Protein AF-A0A1Z4JCW3-F1 (afdb_monomer)

Mean predicted aligned error: 12.93 Å

Radius of gyration: 21.89 Å; Cα contacts (8 Å, |Δi|>4): 117; chains: 1; bounding box: 37×48×78 Å

Sequence (118 aa):
MSRLALPSPLAISTLTMFEEKYHGWLIEILTDAEGYIFNCWLPGCRLAVSDRQNYPTLFSARTAAKRRADRESVKWALQHCYQTYRQGNLNSEEFQTLEELINQTLLPNLEANLEQRV

Solvent-accessible surface area (backbone atoms only — not comparable to full-atom values): 7138 Å² total; per-residue (Å²): 140,82,83,80,79,76,81,76,80,77,78,76,79,75,69,54,74,47,78,47,80,53,99,74,28,40,36,38,37,40,52,50,100,79,28,17,36,40,41,32,29,42,78,95,50,98,52,75,48,64,65,102,56,73,21,86,36,70,67,56,27,52,53,50,44,49,54,50,50,52,53,52,49,51,52,48,52,52,51,50,49,52,56,55,39,78,75,53,88,68,56,76,65,62,48,50,54,50,50,49,51,48,47,65,72,71,47,72,66,65,63,65,60,57,68,76,73,113

Foldseek 3Di:
DDDDDDPDPDPPPPFDWDWDDDPQWIKIWTADPQAIWIWIHRPPDPDIDTDPDHDNYPVRRVVVSNVRVVLVVVLVVLVVVVVVVVVDDDDPVVVVVSVVVNCVSPPPPPVVVVVVVD

Secondary structure (DSSP, 8-state):
----PPPP--------EEEEEETTEEEEEEEETTEEEEEEE-TTS--EE--S--BSSHHHHHHHHHHHHHHHHHHHHHHHHHHHHHTS---HHHHHHHHHHHHHHH-TTSSTTTGGG-

Organism: NCBI:txid1973484

Nearest PDB structures (foldseek):
  7ne4-assembly1_A  TM=6.961E-01  e=1.659E+00  Serratia proteamaculans
  7yx7-assembly1_A  TM=7.306E-01  e=2.881E+00  Serratia proteamaculans
  7ywp-assembly1_A  TM=7.145E-01  e=3.256E+00  Serratia proteamaculans
  2it9-assembly1_A  TM=6.185E-01  e=1.876E+00  Prochlorococcus marinus str. NATL2A
  7ne5-assembly1_A  TM=6.997E-01  e=3.256E+00  Serratia proteamaculans

Structure (mmCIF, N/CA/C/O backbone):
data_AF-A0A1Z4JCW3-F1
#
_entry.id   AF-A0A1Z4JCW3-F1
#
loop_
_atom_site.group_PDB
_atom_site.id
_atom_site.type_symbol
_atom_site.label_atom_id
_atom_site.label_alt_id
_atom_site.label_comp_id
_atom_site.label_asym_id
_atom_site.label_entity_id
_atom_site.label_seq_id
_atom_site.pdbx_PDB_ins_code
_atom_site.Cartn_x
_atom_site.Cartn_y
_atom_site.Cartn_z
_atom_site.occupancy
_atom_site.B_iso_or_equiv
_atom_site.auth_seq_id
_atom_site.auth_comp_id
_atom_site.auth_asym_id
_atom_site.auth_atom_id
_atom_site.pdbx_PDB_model_num
ATOM 1 N N . MET A 1 1 ? 16.963 -24.833 -55.438 1.00 44.50 1 MET A N 1
ATOM 2 C CA . MET A 1 1 ? 17.669 -24.210 -54.298 1.00 44.50 1 MET A CA 1
ATOM 3 C C . MET A 1 1 ? 16.634 -23.517 -53.425 1.00 44.50 1 MET A C 1
ATOM 5 O O . MET A 1 1 ? 16.316 -22.362 -53.669 1.00 44.50 1 MET A O 1
ATOM 9 N N . SER A 1 2 ? 16.052 -24.240 -52.469 1.00 43.38 2 SER A N 1
ATOM 10 C CA . SER A 1 2 ? 14.983 -23.726 -51.605 1.00 43.38 2 SER A CA 1
ATOM 11 C C . SER A 1 2 ? 15.567 -23.444 -50.226 1.00 43.38 2 SER A C 1
ATOM 13 O O . SER A 1 2 ? 16.013 -24.365 -49.547 1.00 43.38 2 SER A O 1
ATOM 15 N N . ARG A 1 3 ? 15.628 -22.166 -49.838 1.00 44.81 3 ARG A N 1
ATOM 16 C CA . ARG A 1 3 ? 16.017 -21.759 -48.485 1.00 44.81 3 ARG A CA 1
ATOM 17 C C . ARG A 1 3 ? 14.821 -21.989 -47.565 1.00 44.81 3 ARG A C 1
ATOM 19 O O . ARG A 1 3 ? 13.813 -21.302 -47.689 1.00 44.81 3 ARG A O 1
ATOM 26 N N . LEU A 1 4 ? 14.936 -22.971 -46.675 1.00 49.84 4 LEU A N 1
ATOM 27 C CA . LEU A 1 4 ? 14.024 -23.144 -45.550 1.00 49.84 4 LEU A CA 1
ATOM 28 C C . LEU A 1 4 ? 14.200 -21.941 -44.618 1.00 49.84 4 LEU A C 1
ATOM 30 O O . LEU A 1 4 ? 15.282 -21.727 -44.071 1.00 49.84 4 LEU A O 1
ATOM 34 N N . ALA A 1 5 ? 13.152 -21.130 -44.496 1.00 51.12 5 ALA A N 1
ATOM 35 C CA . ALA A 1 5 ? 13.068 -20.097 -43.480 1.00 51.12 5 ALA A CA 1
ATOM 36 C C . ALA A 1 5 ? 12.995 -20.778 -42.107 1.00 51.12 5 ALA A C 1
ATOM 38 O O . ALA A 1 5 ? 12.091 -21.572 -41.846 1.00 51.12 5 ALA A O 1
ATOM 39 N N . LEU A 1 6 ? 13.973 -20.491 -41.250 1.00 54.88 6 LEU A N 1
ATOM 40 C CA . LEU A 1 6 ? 13.917 -20.843 -39.836 1.00 54.88 6 LEU A CA 1
ATOM 41 C C . LEU A 1 6 ? 12.784 -20.036 -39.183 1.00 54.88 6 LEU A C 1
ATOM 43 O O . LEU A 1 6 ? 12.730 -18.821 -39.392 1.00 54.88 6 LEU A O 1
ATOM 47 N N . PRO A 1 7 ? 11.892 -20.659 -38.395 1.00 50.97 7 PRO A N 1
ATOM 48 C CA . PRO A 1 7 ? 10.936 -19.908 -37.602 1.00 50.97 7 PRO A CA 1
ATOM 49 C C . PRO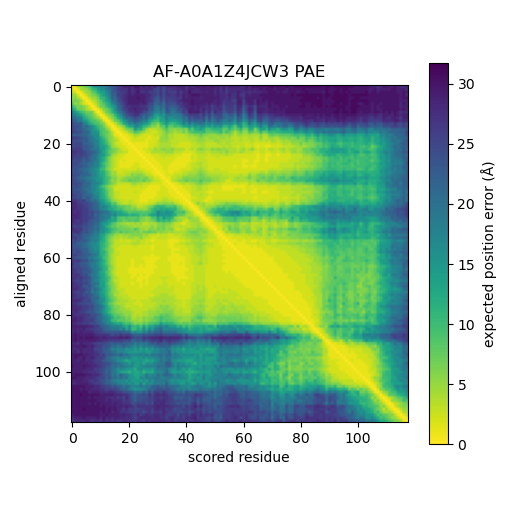 A 1 7 ? 11.700 -19.128 -36.528 1.00 50.97 7 PRO A C 1
ATOM 51 O O . PRO A 1 7 ? 12.466 -19.700 -35.751 1.00 50.97 7 PRO A O 1
ATOM 54 N N . SER A 1 8 ? 11.514 -17.808 -36.515 1.00 56.00 8 SER A N 1
ATOM 55 C CA . SER A 1 8 ? 11.992 -16.930 -35.450 1.0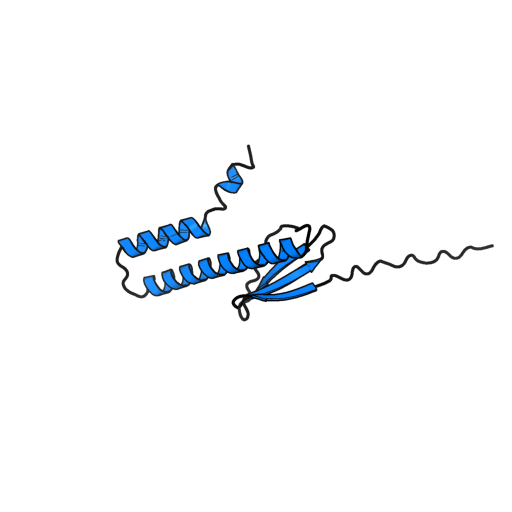0 56.00 8 SER A CA 1
ATOM 56 C C . SER A 1 8 ? 11.525 -17.468 -34.092 1.00 56.00 8 SER A C 1
ATOM 58 O O . SER A 1 8 ? 10.339 -17.784 -33.953 1.00 56.00 8 SER A O 1
ATOM 60 N N . PRO A 1 9 ? 12.407 -17.581 -33.084 1.00 49.81 9 PRO A N 1
ATOM 61 C CA . PRO A 1 9 ? 11.982 -17.970 -31.755 1.00 49.81 9 PRO A CA 1
ATOM 62 C C . PRO A 1 9 ? 11.110 -16.846 -31.201 1.00 49.81 9 PRO A C 1
ATOM 64 O O . PRO A 1 9 ? 11.574 -15.728 -30.980 1.00 49.81 9 PRO A O 1
ATOM 67 N N . LEU A 1 10 ? 9.826 -17.152 -31.024 1.00 46.03 10 LEU A N 1
ATOM 68 C CA . LEU A 1 10 ? 8.917 -16.390 -30.183 1.00 46.03 10 LEU A CA 1
ATOM 69 C C . LEU A 1 10 ? 9.637 -16.167 -28.852 1.00 46.03 10 LEU A C 1
ATOM 71 O O . LEU A 1 10 ? 9.913 -17.125 -28.129 1.00 46.03 10 LEU A O 1
ATOM 75 N N . ALA A 1 11 ? 9.997 -14.916 -28.572 1.00 49.28 11 ALA A N 1
ATOM 76 C CA . ALA A 1 11 ? 10.470 -14.512 -27.265 1.00 49.28 11 ALA A CA 1
ATOM 77 C C . ALA A 1 11 ? 9.341 -14.826 -26.284 1.00 49.28 11 ALA A C 1
ATOM 79 O O . ALA A 1 11 ? 8.333 -14.124 -26.219 1.00 49.28 11 ALA A O 1
ATOM 80 N N . ILE A 1 12 ? 9.477 -15.942 -25.575 1.00 50.06 12 ILE A N 1
ATOM 81 C CA . ILE A 1 12 ? 8.699 -16.204 -24.378 1.00 50.06 12 ILE A CA 1
ATOM 82 C C . ILE A 1 12 ? 9.136 -15.094 -23.425 1.00 50.06 12 ILE A C 1
ATOM 84 O O . ILE A 1 12 ? 10.211 -15.181 -22.837 1.00 50.06 12 ILE A O 1
ATOM 88 N N . SER A 1 13 ? 8.360 -14.010 -23.345 1.00 51.91 13 SER A N 1
ATOM 89 C CA . SER A 1 13 ? 8.503 -13.019 -22.282 1.00 51.91 13 SER A CA 1
ATOM 90 C C . SER A 1 13 ? 8.224 -13.741 -20.973 1.00 51.91 13 SER A C 1
ATOM 92 O O . SER A 1 13 ? 7.084 -13.845 -20.526 1.00 51.91 13 SER A O 1
ATOM 94 N N . THR A 1 14 ? 9.264 -14.321 -20.384 1.00 56.94 14 THR A N 1
ATOM 95 C CA . THR A 1 14 ? 9.242 -14.797 -19.010 1.00 56.94 14 THR A CA 1
ATOM 96 C C . THR A 1 14 ? 9.040 -13.578 -18.126 1.00 56.94 14 THR A C 1
ATOM 98 O O . THR A 1 14 ? 9.984 -12.837 -17.851 1.00 56.94 14 THR A O 1
ATOM 101 N N . LEU A 1 15 ? 7.789 -13.356 -17.719 1.00 64.00 15 LEU A N 1
ATOM 102 C CA . LEU A 1 15 ? 7.447 -12.426 -16.652 1.00 64.00 15 LEU A CA 1
ATOM 103 C C . LEU A 1 15 ? 8.246 -12.854 -15.421 1.00 64.00 15 LEU A C 1
ATOM 105 O O . LEU A 1 15 ? 8.039 -13.942 -14.881 1.00 64.00 15 LEU A O 1
ATOM 109 N N . THR A 1 16 ? 9.215 -12.036 -15.023 1.00 77.50 16 THR A N 1
ATOM 110 C CA . THR A 1 16 ? 9.999 -12.296 -13.819 1.00 77.50 16 THR A CA 1
ATOM 111 C C . THR A 1 16 ? 9.241 -11.695 -12.646 1.00 77.50 16 THR A C 1
ATOM 113 O O . THR A 1 16 ? 8.956 -10.495 -12.624 1.00 77.50 16 THR A O 1
ATOM 116 N N . MET A 1 17 ? 8.884 -12.547 -11.690 1.00 84.44 17 MET A N 1
ATOM 117 C CA . MET A 1 17 ? 8.124 -12.169 -10.506 1.00 84.44 17 MET A CA 1
ATOM 118 C C . MET A 1 17 ? 9.032 -12.188 -9.279 1.00 84.44 17 MET A C 1
ATOM 120 O O . MET A 1 17 ? 9.753 -13.158 -9.047 1.00 84.44 17 MET A O 1
ATOM 124 N N . PHE A 1 18 ? 8.983 -11.117 -8.491 1.00 90.12 18 PHE A N 1
ATOM 125 C CA . PHE A 1 18 ? 9.683 -11.006 -7.215 1.00 90.12 18 PHE A CA 1
ATOM 126 C C . PHE A 1 18 ? 8.672 -10.881 -6.084 1.00 90.12 18 PHE A C 1
ATOM 128 O O . PHE A 1 18 ? 7.819 -10.000 -6.126 1.00 90.12 18 PHE A O 1
ATOM 135 N N . GLU A 1 19 ? 8.812 -11.708 -5.053 1.00 91.94 19 GLU A N 1
ATOM 136 C CA . GLU A 1 19 ? 7.940 -11.682 -3.878 1.00 91.94 19 GLU A CA 1
ATOM 137 C C . GLU A 1 19 ? 8.719 -11.302 -2.613 1.00 91.94 19 GLU A C 1
ATOM 139 O O . GLU A 1 19 ? 9.847 -11.751 -2.398 1.00 91.94 19 GLU A O 1
ATOM 144 N N . GLU A 1 20 ? 8.118 -10.481 -1.752 1.00 92.75 20 GLU A N 1
ATOM 145 C CA . GLU A 1 20 ? 8.681 -10.083 -0.459 1.00 92.75 20 GLU A CA 1
ATOM 146 C C . GLU A 1 20 ? 7.570 -9.913 0.584 1.00 92.75 20 GLU A C 1
ATOM 148 O O . GLU A 1 20 ? 6.501 -9.386 0.291 1.00 92.75 20 GLU A O 1
ATOM 153 N N . LYS A 1 21 ? 7.825 -10.316 1.834 1.00 93.44 21 LYS A N 1
ATOM 154 C CA . LYS A 1 21 ? 6.930 -10.016 2.961 1.00 93.44 21 LYS A CA 1
ATOM 155 C C . LYS A 1 21 ? 7.350 -8.713 3.639 1.00 93.44 21 LYS A C 1
ATOM 157 O O . LYS A 1 21 ? 8.514 -8.562 4.000 1.00 93.44 21 LYS A O 1
ATOM 162 N N . TYR A 1 22 ? 6.405 -7.806 3.873 1.00 94.06 22 TYR A N 1
ATOM 163 C CA . TYR A 1 22 ? 6.659 -6.492 4.464 1.00 94.06 22 TYR A CA 1
ATOM 164 C C . TYR A 1 22 ? 5.531 -6.068 5.413 1.00 94.06 22 TYR A C 1
ATOM 166 O O . TYR A 1 22 ? 4.405 -5.879 4.976 1.00 94.06 22 TYR A O 1
ATOM 174 N N . HIS A 1 23 ? 5.815 -5.944 6.716 1.00 90.38 23 HIS A N 1
ATOM 175 C CA . HIS A 1 23 ? 4.840 -5.548 7.754 1.00 90.38 23 HIS A CA 1
ATOM 176 C C . HIS A 1 23 ? 3.480 -6.263 7.667 1.00 90.38 23 HIS A C 1
ATOM 178 O O . HIS A 1 23 ? 2.423 -5.662 7.821 1.00 90.38 23 HIS A O 1
ATOM 184 N N . GLY A 1 24 ? 3.509 -7.571 7.407 1.00 89.06 24 GLY A N 1
ATOM 185 C CA . GLY A 1 24 ? 2.300 -8.380 7.262 1.00 89.06 24 GLY A CA 1
ATOM 186 C C . GLY A 1 24 ? 1.703 -8.381 5.857 1.00 89.06 24 GLY A C 1
ATOM 187 O O . GLY A 1 24 ? 0.846 -9.210 5.606 1.00 89.06 24 GLY A O 1
ATOM 188 N N . TRP A 1 25 ? 2.183 -7.557 4.927 1.00 93.12 25 TRP A N 1
ATOM 189 C CA . TRP A 1 25 ? 1.820 -7.600 3.510 1.00 93.12 25 TRP A CA 1
ATOM 190 C C . TRP A 1 25 ? 2.706 -8.571 2.730 1.00 93.12 25 TRP A C 1
ATOM 192 O O . TRP A 1 25 ? 3.883 -8.745 3.046 1.00 93.12 25 TRP A O 1
ATOM 202 N N . LEU A 1 26 ? 2.151 -9.171 1.682 1.00 94.25 26 LEU A N 1
ATOM 203 C CA . LEU A 1 26 ? 2.888 -9.823 0.606 1.00 94.25 26 LEU A CA 1
ATOM 204 C C . LEU A 1 26 ? 2.978 -8.842 -0.564 1.00 94.25 26 LEU A C 1
ATOM 206 O O . LEU A 1 26 ? 1.959 -8.437 -1.113 1.00 94.25 26 LEU A O 1
ATOM 210 N N . ILE A 1 27 ? 4.189 -8.443 -0.923 1.00 94.38 27 ILE A N 1
ATOM 211 C CA . ILE A 1 27 ? 4.472 -7.575 -2.059 1.00 94.38 27 ILE A CA 1
ATOM 212 C C . ILE A 1 27 ? 4.950 -8.448 -3.212 1.00 94.38 27 ILE A C 1
ATOM 214 O O . ILE A 1 27 ? 5.959 -9.137 -3.087 1.00 94.38 27 ILE A O 1
ATOM 218 N N . GLU A 1 28 ? 4.254 -8.364 -4.334 1.00 94.25 28 GLU A N 1
ATOM 219 C CA . GLU A 1 28 ? 4.623 -8.963 -5.609 1.00 94.25 28 GLU A CA 1
ATOM 220 C C . GLU A 1 28 ? 5.043 -7.851 -6.564 1.00 94.25 28 GLU A C 1
ATOM 222 O O . GLU A 1 28 ? 4.325 -6.868 -6.730 1.00 94.25 28 GLU A O 1
ATOM 227 N N . ILE A 1 29 ? 6.196 -7.997 -7.206 1.00 94.00 29 ILE A N 1
ATOM 228 C CA . ILE A 1 29 ? 6.656 -7.098 -8.261 1.00 94.00 29 ILE A CA 1
ATOM 229 C C . ILE A 1 29 ? 6.762 -7.910 -9.542 1.00 94.00 29 ILE A C 1
ATOM 231 O O . ILE A 1 29 ? 7.462 -8.923 -9.588 1.00 94.00 29 ILE A O 1
ATOM 235 N N . LEU A 1 30 ? 6.073 -7.447 -10.577 1.00 92.75 30 LEU A N 1
ATOM 236 C CA . LEU A 1 30 ? 6.020 -8.075 -11.888 1.00 92.75 30 LEU A CA 1
ATOM 237 C C . LEU A 1 30 ? 6.795 -7.204 -12.873 1.00 92.75 30 LEU A C 1
ATOM 239 O O . LEU A 1 30 ? 6.717 -5.975 -12.826 1.00 92.75 30 LEU A O 1
ATOM 243 N N . THR A 1 31 ? 7.543 -7.843 -13.767 1.00 92.81 31 THR A N 1
ATOM 244 C CA . THR A 1 31 ? 8.097 -7.146 -14.933 1.00 92.81 31 THR A CA 1
ATOM 245 C C . THR A 1 31 ? 6.994 -6.937 -15.962 1.00 92.81 31 THR A C 1
ATOM 247 O O . THR A 1 31 ? 6.245 -7.866 -16.245 1.00 92.81 31 THR A O 1
ATOM 250 N N . ASP A 1 32 ? 6.926 -5.744 -16.536 1.00 88.38 32 ASP A N 1
ATOM 251 C CA . ASP A 1 32 ? 6.064 -5.400 -17.664 1.00 88.38 32 ASP A CA 1
ATOM 252 C C . ASP A 1 32 ? 6.921 -4.864 -18.824 1.00 88.38 32 ASP A C 1
ATOM 254 O O . ASP A 1 32 ? 8.093 -4.526 -18.639 1.00 88.38 32 ASP A O 1
ATOM 258 N N . ALA A 1 33 ? 6.358 -4.778 -20.031 1.00 87.12 33 ALA A N 1
ATOM 259 C CA . ALA A 1 33 ? 7.059 -4.286 -21.219 1.00 87.12 33 ALA A CA 1
ATOM 260 C C . ALA A 1 33 ? 7.633 -2.868 -21.031 1.00 87.12 33 ALA A C 1
ATOM 262 O O . ALA A 1 33 ? 8.653 -2.526 -21.626 1.00 87.12 33 ALA A O 1
ATOM 263 N N . GLU A 1 34 ? 6.994 -2.061 -20.184 1.00 88.69 34 GLU A N 1
ATOM 264 C CA . GLU A 1 34 ? 7.353 -0.666 -19.924 1.00 88.69 34 GLU A CA 1
ATOM 265 C C . GLU A 1 34 ? 8.105 -0.460 -18.595 1.00 88.69 34 GLU A C 1
ATOM 267 O O . GLU A 1 34 ? 8.461 0.669 -18.256 1.00 88.69 34 GLU A O 1
ATOM 272 N N . GLY A 1 35 ? 8.369 -1.528 -17.830 1.00 92.31 35 GLY A N 1
ATOM 273 C CA . GLY A 1 35 ? 9.080 -1.438 -16.555 1.00 92.31 35 GLY A CA 1
ATOM 274 C C . GLY A 1 35 ? 8.635 -2.480 -15.534 1.00 92.31 35 GLY A C 1
ATOM 275 O O . GLY A 1 35 ? 8.704 -3.682 -15.773 1.00 92.31 35 GLY A O 1
ATOM 276 N N . TYR A 1 36 ? 8.236 -2.013 -14.354 1.00 93.81 36 TYR A N 1
ATOM 277 C CA . TYR A 1 36 ? 7.840 -2.845 -13.224 1.00 93.81 36 TYR A CA 1
ATOM 278 C C . TYR A 1 36 ? 6.527 -2.340 -12.639 1.00 93.81 36 TYR A C 1
ATOM 280 O O . TYR A 1 36 ? 6.383 -1.146 -12.382 1.00 93.81 36 TYR A O 1
ATOM 288 N N . ILE A 1 37 ? 5.615 -3.259 -12.353 1.00 93.75 37 ILE A N 1
ATOM 289 C CA . ILE A 1 37 ? 4.387 -3.003 -11.595 1.00 93.75 37 ILE A CA 1
ATOM 290 C C . ILE A 1 37 ? 4.439 -3.778 -10.287 1.00 93.75 37 ILE A C 1
ATOM 292 O O . ILE A 1 37 ? 5.192 -4.746 -10.165 1.00 93.75 37 ILE A O 1
ATOM 296 N N . PHE A 1 38 ? 3.637 -3.382 -9.304 1.00 94.06 38 PHE A N 1
ATOM 297 C CA . PHE A 1 38 ? 3.540 -4.122 -8.052 1.00 94.06 38 PHE A CA 1
ATOM 298 C C . PHE A 1 38 ? 2.092 -4.395 -7.658 1.00 94.06 38 PHE A C 1
ATOM 300 O O . PHE A 1 38 ? 1.192 -3.623 -7.976 1.00 94.06 38 PHE A O 1
ATOM 307 N N . ASN A 1 39 ? 1.898 -5.461 -6.890 1.00 93.25 39 ASN A N 1
ATOM 308 C CA . ASN A 1 39 ? 0.690 -5.729 -6.128 1.00 93.25 39 ASN A CA 1
ATOM 309 C C . ASN A 1 39 ? 1.084 -5.951 -4.666 1.00 93.25 39 ASN A C 1
ATOM 311 O O . ASN A 1 39 ? 2.029 -6.679 -4.377 1.00 93.25 39 ASN A O 1
ATOM 315 N N . CYS A 1 40 ? 0.362 -5.342 -3.733 1.00 93.12 40 CYS A N 1
ATOM 316 C CA . CYS A 1 40 ? 0.476 -5.636 -2.310 1.00 93.12 40 CYS A CA 1
ATOM 317 C C . CYS A 1 40 ? -0.793 -6.350 -1.851 1.00 93.12 40 CYS A C 1
ATOM 319 O O . CYS A 1 40 ? -1.907 -5.884 -2.086 1.00 93.12 40 CYS A O 1
ATOM 321 N N . TRP A 1 41 ? -0.621 -7.454 -1.146 1.00 91.94 41 TRP A N 1
ATOM 322 C CA . TRP A 1 41 ? -1.691 -8.305 -0.655 1.00 91.94 41 TRP A CA 1
ATOM 323 C C . TRP A 1 41 ? -1.633 -8.361 0.860 1.00 91.94 41 TRP A C 1
ATOM 325 O O . TRP A 1 41 ? -0.557 -8.567 1.422 1.00 91.94 41 TRP A O 1
ATOM 335 N N . LEU A 1 42 ? -2.776 -8.238 1.534 1.00 87.62 42 LEU A N 1
ATOM 336 C CA . LEU A 1 42 ? -2.840 -8.652 2.931 1.00 87.62 42 LEU A CA 1
ATOM 337 C C . LEU A 1 42 ? -3.197 -10.149 2.988 1.00 87.62 42 LEU A C 1
ATOM 339 O O . LEU A 1 42 ? -4.267 -10.530 2.508 1.00 87.62 42 LEU A O 1
ATOM 343 N N . PRO A 1 43 ? -2.355 -11.009 3.587 1.00 76.69 43 PRO A N 1
ATOM 344 C CA . PRO A 1 43 ? -2.633 -12.428 3.754 1.00 76.69 43 PRO A CA 1
ATOM 345 C C . PRO A 1 43 ? -3.990 -12.660 4.423 1.00 76.69 43 PRO A C 1
ATOM 347 O O . PRO A 1 43 ? -4.293 -12.087 5.466 1.00 76.69 43 PRO A O 1
ATOM 350 N N . GLY A 1 44 ? -4.816 -13.511 3.814 1.00 75.69 44 GLY A N 1
ATOM 351 C CA . GLY A 1 44 ? -6.159 -13.830 4.311 1.00 75.69 44 GLY A CA 1
ATOM 352 C C . GLY A 1 44 ? -7.256 -12.856 3.869 1.00 75.69 44 GLY A C 1
ATOM 353 O O . GLY A 1 44 ? -8.431 -13.216 3.913 1.00 75.69 44 GLY A O 1
ATOM 354 N N . CYS A 1 45 ? -6.906 -11.677 3.351 1.00 67.81 45 CYS A N 1
ATOM 355 C CA . CYS A 1 45 ? -7.852 -10.782 2.696 1.00 67.81 45 CYS A CA 1
ATOM 356 C C . CYS A 1 45 ? -7.716 -10.910 1.175 1.00 67.81 45 CYS A C 1
ATOM 358 O O . CYS A 1 45 ? -6.620 -10.890 0.627 1.00 67.81 45 CYS A O 1
ATOM 360 N N . ARG A 1 46 ? -8.839 -10.966 0.449 1.00 68.31 46 ARG A N 1
ATOM 361 C CA . ARG A 1 46 ? -8.846 -10.890 -1.029 1.00 68.31 46 ARG A CA 1
ATOM 362 C C . ARG A 1 46 ? -8.599 -9.462 -1.548 1.00 68.31 46 ARG A C 1
ATOM 364 O O . ARG A 1 46 ? -9.079 -9.113 -2.622 1.00 68.31 46 ARG A O 1
ATOM 371 N N . LEU A 1 47 ? -7.925 -8.616 -0.767 1.00 71.62 47 LEU A N 1
ATOM 372 C CA . LEU A 1 47 ? -7.637 -7.238 -1.143 1.00 71.62 47 LEU A CA 1
ATOM 373 C C . LEU A 1 47 ? -6.225 -7.167 -1.730 1.00 71.62 47 LEU A C 1
ATOM 375 O O . LEU A 1 47 ? -5.245 -7.314 -1.001 1.00 71.62 47 LEU A O 1
ATOM 379 N N . ALA A 1 48 ? -6.151 -6.925 -3.036 1.00 81.44 48 ALA A N 1
ATOM 380 C CA . ALA A 1 48 ? -4.937 -6.475 -3.704 1.00 81.44 48 ALA A CA 1
ATOM 381 C C . ALA A 1 48 ? -4.953 -4.949 -3.755 1.00 81.44 48 ALA A C 1
ATOM 383 O O . ALA A 1 48 ? -5.956 -4.356 -4.164 1.00 81.44 48 ALA A O 1
ATOM 384 N N . VAL A 1 49 ? -3.847 -4.312 -3.386 1.00 86.31 49 VAL A N 1
ATOM 385 C CA . VAL A 1 49 ? -3.623 -2.889 -3.640 1.00 86.31 49 VAL A CA 1
ATOM 386 C C . VAL A 1 49 ? -2.416 -2.728 -4.551 1.00 86.31 49 VAL A C 1
ATOM 388 O O . VAL A 1 49 ? -1.330 -3.217 -4.273 1.00 86.31 49 VAL A O 1
ATOM 391 N N . SER A 1 50 ? -2.609 -2.008 -5.641 1.00 88.75 50 SER A N 1
ATOM 392 C CA . SER A 1 50 ? -1.557 -1.577 -6.554 1.00 88.75 50 SER A CA 1
ATOM 393 C C . SER A 1 50 ? -1.758 -0.100 -6.862 1.00 88.75 50 SER A C 1
ATOM 395 O O . SER A 1 50 ? -2.767 0.503 -6.467 1.00 88.75 50 SER A O 1
ATOM 397 N N . ASP A 1 51 ? -0.798 0.503 -7.542 1.00 83.12 51 ASP A N 1
ATOM 398 C CA . ASP A 1 51 ? -1.059 1.695 -8.331 1.00 83.12 51 ASP A CA 1
ATOM 399 C C . ASP A 1 51 ? -0.931 1.340 -9.817 1.00 83.12 51 ASP A C 1
ATOM 401 O O . ASP A 1 51 ? -0.325 0.344 -10.200 1.00 83.12 51 ASP A O 1
ATOM 405 N N . ARG A 1 52 ? -1.609 2.097 -10.680 1.00 85.44 52 ARG A N 1
ATOM 406 C CA . ARG A 1 52 ? -1.633 1.834 -12.130 1.00 85.44 52 ARG A CA 1
ATOM 407 C C . ARG A 1 52 ? -0.384 2.392 -12.822 1.00 85.44 52 ARG A C 1
ATOM 409 O O . ARG A 1 52 ? -0.474 2.833 -13.964 1.00 85.44 52 ARG A O 1
ATOM 416 N N . GLN A 1 53 ? 0.731 2.478 -12.100 1.00 89.81 53 GLN A N 1
ATOM 417 C CA . GLN A 1 53 ? 1.937 3.150 -12.550 1.00 89.81 53 GLN A CA 1
ATOM 418 C C . GLN A 1 53 ? 3.025 2.134 -12.894 1.00 89.81 53 GLN A C 1
ATOM 420 O O . GLN A 1 53 ? 3.304 1.209 -12.135 1.00 89.81 53 GLN A O 1
ATOM 425 N N . ASN A 1 54 ? 3.676 2.365 -14.033 1.00 92.25 54 ASN A N 1
ATOM 426 C CA . ASN A 1 54 ? 4.871 1.639 -14.435 1.00 92.25 54 ASN A CA 1
ATOM 427 C C . ASN A 1 54 ? 6.107 2.319 -13.840 1.00 92.25 54 ASN A C 1
ATOM 429 O O . ASN A 1 54 ? 6.335 3.520 -14.014 1.00 92.25 54 ASN A O 1
ATOM 433 N N . TYR A 1 55 ? 6.909 1.543 -13.119 1.00 94.06 55 TYR A N 1
ATOM 434 C CA . TYR A 1 55 ? 8.143 2.000 -12.496 1.00 94.06 55 TYR A CA 1
ATOM 435 C C . TYR A 1 55 ? 9.350 1.603 -13.346 1.00 94.06 55 TYR A C 1
ATOM 437 O O . TYR A 1 55 ? 9.458 0.444 -13.737 1.00 94.06 55 TYR A O 1
ATOM 445 N N . PRO A 1 56 ? 10.317 2.505 -13.584 1.00 93.25 56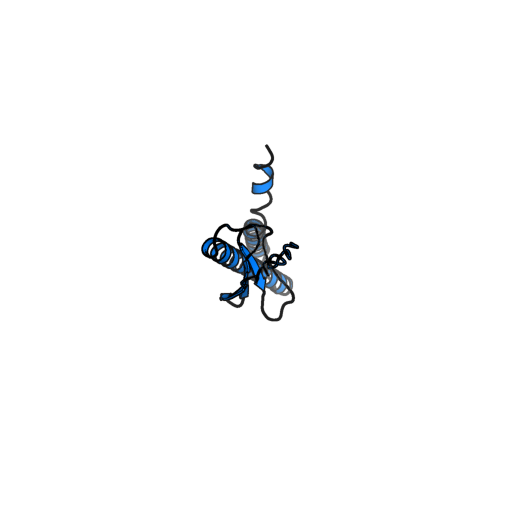 PRO A N 1
ATOM 446 C CA . PRO A 1 56 ? 11.451 2.216 -14.463 1.00 93.25 56 PRO A CA 1
ATOM 447 C C . PRO A 1 56 ? 12.443 1.210 -13.863 1.00 93.25 56 PRO A C 1
ATOM 449 O O . PRO A 1 56 ? 13.217 0.590 -14.586 1.00 93.25 56 PRO A O 1
ATOM 452 N N . THR A 1 57 ? 12.453 1.045 -12.535 1.00 94.31 57 THR A N 1
ATOM 453 C CA . THR A 1 57 ? 13.370 0.129 -11.844 1.00 94.31 57 THR A CA 1
ATOM 454 C C . THR A 1 57 ? 12.656 -0.716 -10.792 1.00 94.31 57 THR A C 1
ATOM 456 O O . THR A 1 57 ? 11.712 -0.254 -10.138 1.00 94.31 57 THR A O 1
ATOM 459 N N . LEU A 1 58 ? 13.184 -1.919 -10.545 1.00 94.00 58 LEU A N 1
ATOM 460 C CA . LEU A 1 58 ? 12.751 -2.796 -9.453 1.00 94.00 58 LEU A CA 1
ATOM 461 C C . LEU A 1 58 ? 12.795 -2.077 -8.093 1.00 94.00 58 LEU A C 1
ATOM 463 O O . LEU A 1 58 ? 11.893 -2.224 -7.273 1.00 94.00 58 LEU A O 1
ATOM 467 N N . PHE A 1 59 ? 13.828 -1.262 -7.860 1.00 94.94 59 PHE A N 1
ATOM 468 C CA . PHE A 1 59 ? 13.983 -0.501 -6.620 1.00 94.94 59 PHE A CA 1
ATOM 469 C C . PHE A 1 59 ? 12.873 0.544 -6.431 1.00 94.94 59 PHE A C 1
ATOM 471 O O . PHE A 1 59 ? 12.306 0.650 -5.339 1.00 94.94 59 PHE A O 1
ATOM 478 N N . SER A 1 60 ? 12.524 1.285 -7.490 1.00 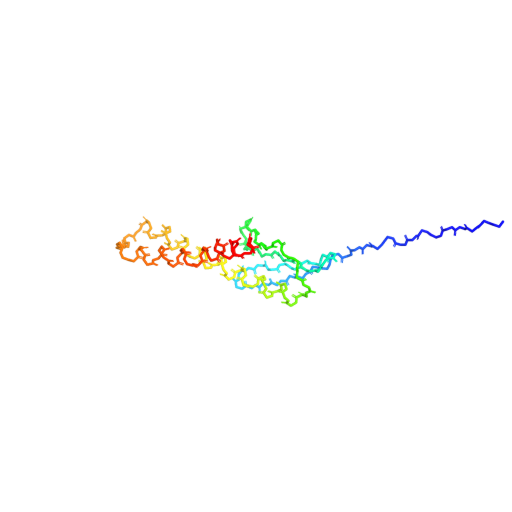95.25 60 SER A N 1
ATOM 479 C CA . SER A 1 60 ? 11.414 2.245 -7.446 1.00 95.25 60 SER A CA 1
ATOM 480 C C . SER A 1 60 ? 10.067 1.554 -7.221 1.00 95.25 60 SER A C 1
ATOM 482 O O . SER A 1 60 ? 9.323 1.996 -6.349 1.00 95.25 60 SER A O 1
ATOM 484 N N . ALA A 1 61 ? 9.803 0.432 -7.906 1.00 94.81 61 ALA A N 1
ATOM 485 C CA . ALA A 1 61 ? 8.578 -0.349 -7.715 1.00 94.81 61 ALA A CA 1
ATOM 486 C C . ALA A 1 61 ? 8.459 -0.864 -6.277 1.00 94.81 61 ALA A C 1
ATOM 488 O O . ALA A 1 61 ? 7.432 -0.689 -5.631 1.00 94.81 61 ALA A O 1
ATOM 489 N N . ARG A 1 62 ? 9.546 -1.424 -5.729 1.00 94.69 62 ARG A N 1
ATOM 490 C CA . ARG A 1 62 ? 9.592 -1.907 -4.342 1.00 94.69 62 ARG A CA 1
ATOM 491 C C . ARG A 1 62 ? 9.342 -0.786 -3.337 1.00 94.69 62 ARG A C 1
ATOM 493 O O . ARG A 1 62 ? 8.611 -0.976 -2.370 1.00 94.69 62 ARG A O 1
ATOM 500 N N . THR A 1 63 ? 9.952 0.378 -3.547 1.00 95.19 63 THR A N 1
ATOM 501 C CA . THR A 1 63 ? 9.776 1.532 -2.655 1.00 95.19 63 THR A CA 1
ATOM 502 C C . THR A 1 63 ? 8.331 2.025 -2.676 1.00 95.19 63 THR A C 1
ATOM 504 O O . THR A 1 63 ? 7.759 2.294 -1.619 1.00 95.19 63 THR A O 1
ATOM 507 N N . ALA A 1 64 ? 7.723 2.106 -3.860 1.00 94.19 64 ALA A N 1
ATOM 508 C CA . ALA A 1 64 ? 6.324 2.481 -4.005 1.00 94.19 64 ALA A CA 1
ATOM 509 C C . ALA A 1 64 ? 5.380 1.454 -3.367 1.00 94.19 64 ALA A C 1
ATOM 511 O O . ALA A 1 64 ? 4.501 1.839 -2.597 1.00 94.19 64 ALA A O 1
ATOM 512 N N . ALA A 1 65 ? 5.630 0.162 -3.584 1.00 94.06 65 ALA A N 1
ATOM 513 C CA . ALA A 1 65 ? 4.866 -0.925 -2.984 1.00 94.06 65 ALA A CA 1
ATOM 514 C C . ALA A 1 65 ? 4.853 -0.852 -1.452 1.00 94.06 65 ALA A C 1
ATOM 516 O O . ALA A 1 65 ? 3.791 -0.941 -0.833 1.00 94.06 65 ALA A O 1
ATOM 517 N N . LYS A 1 66 ? 6.018 -0.613 -0.834 1.00 94.31 66 LYS A N 1
ATOM 518 C CA . LYS A 1 66 ? 6.144 -0.450 0.624 1.00 94.31 66 LYS A CA 1
ATOM 519 C C . LYS A 1 66 ? 5.359 0.758 1.128 1.00 94.31 66 LYS A C 1
ATOM 521 O O . LYS A 1 66 ? 4.516 0.607 2.004 1.00 94.31 66 LYS A O 1
ATOM 526 N N . ARG A 1 67 ? 5.522 1.923 0.490 1.00 93.19 67 ARG A N 1
ATOM 527 C CA . ARG A 1 67 ? 4.741 3.130 0.826 1.00 93.19 67 ARG A CA 1
ATOM 528 C C . ARG A 1 67 ? 3.235 2.904 0.685 1.00 93.19 67 ARG A C 1
ATOM 530 O O . ARG A 1 67 ? 2.453 3.410 1.488 1.00 93.19 67 ARG A O 1
ATOM 537 N N . ARG A 1 68 ? 2.812 2.160 -0.342 1.00 92.06 68 ARG A N 1
ATOM 538 C CA . ARG A 1 68 ? 1.404 1.824 -0.565 1.00 92.06 68 ARG A CA 1
ATOM 539 C C . ARG A 1 68 ? 0.874 0.910 0.538 1.00 92.06 68 ARG A C 1
ATOM 541 O O . ARG A 1 68 ? -0.205 1.185 1.058 1.00 92.06 68 ARG A O 1
ATOM 548 N N . ALA A 1 69 ? 1.637 -0.117 0.908 1.00 91.56 69 ALA A N 1
ATOM 549 C CA . ALA A 1 69 ? 1.315 -1.017 2.011 1.00 91.56 69 ALA A CA 1
ATOM 550 C C . ALA A 1 69 ? 1.202 -0.262 3.348 1.00 91.56 69 ALA A C 1
ATOM 552 O O . ALA A 1 69 ? 0.223 -0.449 4.070 1.00 91.56 69 ALA A O 1
ATOM 553 N N . ASP A 1 70 ? 2.127 0.655 3.644 1.00 90.00 70 ASP A N 1
ATOM 554 C CA . ASP A 1 70 ? 2.066 1.496 4.847 1.00 90.00 70 ASP A CA 1
ATOM 555 C C . ASP A 1 70 ? 0.795 2.354 4.862 1.00 90.00 70 ASP A C 1
ATOM 557 O O . ASP A 1 70 ? 0.046 2.355 5.839 1.00 90.00 70 ASP A O 1
ATOM 561 N N . ARG A 1 71 ? 0.490 3.034 3.748 1.00 87.19 71 ARG A N 1
ATOM 562 C CA . ARG A 1 71 ? -0.702 3.889 3.641 1.00 87.19 71 ARG A CA 1
ATOM 563 C C . ARG A 1 71 ? -1.998 3.104 3.837 1.00 87.19 71 ARG A C 1
ATOM 565 O O . ARG A 1 71 ? -2.888 3.568 4.547 1.00 87.19 71 ARG A O 1
ATOM 572 N N . GLU A 1 72 ? -2.125 1.935 3.214 1.00 88.06 72 GLU A N 1
ATOM 573 C CA . GLU A 1 72 ? -3.321 1.100 3.376 1.00 88.06 72 GLU A CA 1
ATOM 574 C C . GLU A 1 72 ? -3.402 0.487 4.783 1.00 88.06 72 GLU A C 1
ATOM 576 O O . GLU A 1 72 ? -4.497 0.391 5.333 1.00 88.06 72 GLU A O 1
ATOM 581 N N . SER A 1 73 ? -2.266 0.186 5.421 1.00 87.50 73 SER A N 1
ATOM 582 C CA . SER A 1 73 ? -2.230 -0.234 6.831 1.00 87.50 73 SER A CA 1
ATOM 583 C C . SER A 1 73 ? -2.766 0.850 7.756 1.00 87.50 73 SER A C 1
ATOM 585 O O . SER A 1 73 ? -3.619 0.573 8.596 1.00 87.50 73 SER A O 1
ATOM 587 N N . VAL A 1 74 ? -2.310 2.095 7.583 1.00 85.88 74 VAL A N 1
ATOM 588 C CA . VAL A 1 74 ? -2.794 3.233 8.375 1.00 85.88 74 VAL A CA 1
ATOM 589 C C . VAL A 1 74 ? -4.283 3.457 8.124 1.00 85.88 74 VAL A C 1
ATOM 591 O O . VAL A 1 74 ? -5.049 3.600 9.073 1.00 85.88 74 VAL A O 1
ATOM 594 N N . LYS A 1 75 ?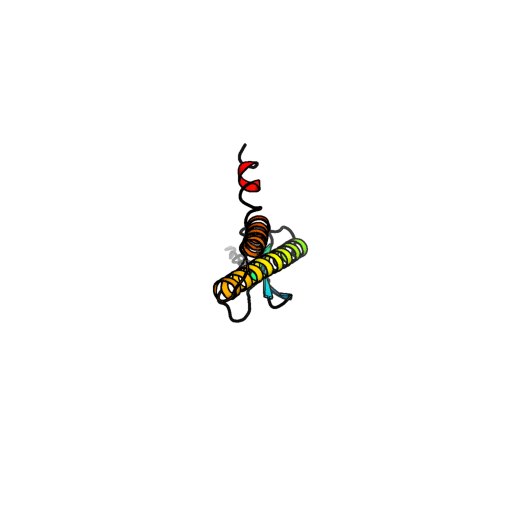 -4.724 3.416 6.862 1.00 84.31 75 LYS A N 1
ATOM 595 C CA . LYS A 1 75 ? -6.144 3.534 6.508 1.00 84.31 75 LYS A CA 1
ATOM 596 C C . LYS A 1 75 ? -6.998 2.490 7.220 1.00 84.31 75 LYS A C 1
ATOM 598 O O . LYS A 1 75 ? -8.029 2.836 7.791 1.00 84.31 75 LYS A O 1
ATOM 603 N N . TRP A 1 76 ? -6.581 1.230 7.194 1.00 83.25 76 TRP A N 1
ATOM 604 C CA . TRP A 1 76 ? -7.292 0.154 7.872 1.00 83.25 76 TRP A CA 1
ATOM 605 C C . TRP A 1 76 ? -7.272 0.290 9.387 1.00 83.25 76 TRP A C 1
ATOM 607 O O . TRP A 1 76 ? -8.319 0.124 10.007 1.00 83.25 76 TRP A O 1
ATOM 617 N N . ALA A 1 77 ? -6.129 0.638 9.979 1.00 83.31 77 ALA A N 1
ATOM 618 C CA . ALA A 1 77 ? -6.030 0.882 11.412 1.00 83.31 77 ALA A CA 1
ATOM 619 C C . ALA A 1 77 ? -6.997 1.992 11.844 1.00 83.31 77 ALA A C 1
ATOM 621 O O . ALA A 1 77 ? -7.776 1.795 12.770 1.00 83.31 77 ALA A O 1
ATOM 622 N N . LEU A 1 78 ? -7.032 3.108 11.112 1.00 80.25 78 LEU A N 1
ATOM 623 C CA . LEU A 1 78 ? -7.942 4.219 11.387 1.00 80.25 78 LEU A CA 1
ATOM 624 C C . LEU A 1 78 ? -9.417 3.835 11.203 1.00 80.25 78 LEU A C 1
ATOM 626 O O . LEU A 1 78 ? -10.247 4.184 12.039 1.00 80.25 78 LEU A O 1
ATOM 630 N N . GLN A 1 79 ? -9.756 3.088 10.148 1.00 79.38 79 GLN A N 1
ATOM 631 C CA . GLN A 1 79 ? -11.117 2.577 9.944 1.00 79.38 79 GLN A CA 1
ATOM 632 C C . GLN A 1 79 ? -11.545 1.635 11.073 1.00 79.38 79 GLN A C 1
ATOM 634 O O . GLN A 1 79 ? -12.675 1.721 11.550 1.00 79.38 79 GLN A O 1
ATOM 639 N N . HIS A 1 80 ? -10.652 0.747 11.507 1.00 79.88 80 HIS A N 1
ATOM 640 C CA . HIS A 1 80 ? -10.925 -0.195 12.583 1.00 79.88 80 HIS A CA 1
ATOM 641 C C . HIS A 1 80 ? -11.075 0.509 13.933 1.00 79.88 80 HIS A C 1
ATOM 643 O O . HIS A 1 80 ? -12.009 0.216 14.680 1.00 79.88 80 HIS A O 1
ATOM 649 N N . CYS A 1 81 ? -10.209 1.487 14.199 1.00 76.38 81 CYS A N 1
ATOM 650 C CA . CYS A 1 81 ? -10.339 2.439 15.290 1.00 76.38 81 CYS A CA 1
ATOM 651 C C . CYS A 1 81 ? -11.732 3.074 15.261 1.00 76.38 81 CYS A C 1
ATOM 653 O O . CYS A 1 81 ? -12.522 2.838 16.168 1.00 76.38 81 CYS A O 1
ATOM 655 N N . TYR A 1 82 ? -12.092 3.770 14.180 1.00 73.50 82 TYR A N 1
ATOM 656 C CA . TYR A 1 82 ? -13.398 4.416 14.022 1.00 73.50 82 TYR A CA 1
ATOM 657 C C . TYR A 1 82 ? -14.582 3.463 14.266 1.00 73.50 82 TYR A C 1
ATOM 659 O O . TYR A 1 82 ? -15.534 3.810 14.962 1.00 73.50 82 TYR A O 1
ATOM 667 N N . GLN A 1 83 ? -14.529 2.242 13.725 1.00 75.38 83 GLN A N 1
ATOM 668 C CA . GLN A 1 83 ? -15.580 1.236 13.911 1.00 75.38 83 GLN A CA 1
ATOM 669 C C . GLN A 1 83 ? -15.700 0.775 15.366 1.00 75.38 83 GLN A C 1
ATOM 671 O O . GLN A 1 83 ? -16.812 0.701 15.887 1.00 75.38 83 GLN A O 1
ATOM 676 N N . THR A 1 84 ? -14.570 0.499 16.017 1.00 71.81 84 THR A N 1
ATOM 677 C CA . THR A 1 84 ? -14.513 0.131 17.438 1.00 71.81 84 THR A CA 1
ATOM 678 C C . THR A 1 84 ? -15.014 1.282 18.313 1.00 71.81 84 THR A C 1
ATOM 680 O O . THR A 1 84 ? -15.765 1.065 19.259 1.00 71.81 84 THR A O 1
ATOM 683 N N . TYR A 1 85 ? -14.693 2.525 17.953 1.00 70.44 85 TYR A N 1
ATOM 684 C CA . TYR A 1 85 ? -15.131 3.716 18.680 1.00 70.44 85 TYR A CA 1
ATOM 685 C C . TYR A 1 85 ? -16.618 4.021 18.513 1.00 70.44 85 TYR A C 1
ATOM 687 O O . TYR A 1 85 ? -17.274 4.382 19.487 1.00 70.44 85 TYR A O 1
ATOM 695 N N . ARG A 1 86 ? -17.199 3.800 17.325 1.00 62.44 86 ARG A N 1
ATOM 696 C CA . ARG A 1 86 ? -18.660 3.869 17.131 1.00 62.44 86 ARG A CA 1
ATOM 697 C C . ARG A 1 86 ? -19.402 2.904 18.067 1.00 62.44 86 ARG A C 1
ATOM 699 O O . ARG A 1 86 ? -20.572 3.124 18.368 1.00 62.44 86 ARG A O 1
ATOM 706 N N . GLN A 1 87 ? -18.730 1.846 18.516 1.00 71.88 87 GLN A N 1
ATOM 707 C CA . GLN A 1 87 ? -19.260 0.862 19.455 1.00 71.88 87 GLN A CA 1
ATOM 708 C C . GLN A 1 87 ? -18.975 1.210 20.934 1.00 71.88 87 GLN A C 1
ATOM 710 O O . GLN A 1 87 ? -19.560 0.568 21.803 1.00 71.88 87 GLN A O 1
ATOM 715 N N . GLY A 1 88 ? -18.154 2.226 21.249 1.00 63.97 88 GLY A N 1
ATOM 716 C CA . GLY A 1 88 ? -17.795 2.574 22.630 1.00 63.97 88 GLY A CA 1
ATOM 717 C C . GLY A 1 88 ? -17.187 3.973 22.836 1.00 63.97 88 GLY A C 1
ATOM 718 O O . GLY A 1 88 ? -15.977 4.141 22.745 1.00 63.97 88 GLY A O 1
ATOM 719 N N . ASN A 1 89 ? -18.038 4.935 23.217 1.00 65.38 89 ASN A N 1
ATOM 720 C CA . ASN A 1 89 ? -17.773 6.089 24.102 1.00 65.38 89 ASN A CA 1
ATOM 721 C C . ASN A 1 89 ? -16.530 6.989 23.870 1.00 65.38 89 ASN A C 1
ATOM 723 O O . ASN A 1 89 ? -15.863 7.331 24.845 1.00 65.38 89 ASN A O 1
ATOM 727 N N . LEU A 1 90 ? -16.247 7.461 22.650 1.00 62.00 90 LEU A N 1
ATOM 728 C CA . LEU A 1 90 ? -15.430 8.683 22.495 1.00 62.00 90 LEU A CA 1
ATOM 729 C C . LEU A 1 90 ? -16.289 9.936 22.682 1.00 62.00 90 LEU A C 1
ATOM 731 O O . LEU A 1 90 ? -17.466 9.955 22.307 1.00 62.00 90 LEU A O 1
ATOM 735 N N . ASN A 1 91 ? -15.696 10.994 23.235 1.00 71.06 91 ASN A N 1
ATOM 736 C CA . ASN A 1 91 ? -16.344 12.301 23.246 1.00 71.06 91 ASN A CA 1
ATOM 737 C C . ASN A 1 91 ? -16.209 12.984 21.862 1.00 71.06 91 ASN A C 1
ATOM 739 O O . ASN A 1 91 ? -15.445 12.548 20.999 1.00 71.06 91 ASN A O 1
ATOM 743 N N . SER A 1 92 ? -16.978 14.050 21.628 1.00 73.75 92 SER A N 1
ATOM 744 C CA . SER A 1 92 ? -17.058 14.702 20.310 1.00 73.75 92 SER A CA 1
ATOM 745 C C . SER A 1 92 ? -15.724 15.270 19.795 1.00 73.75 92 SER A C 1
ATOM 747 O O . SER A 1 92 ? -15.557 15.384 18.584 1.00 73.75 92 SER A O 1
ATOM 749 N N . GLU A 1 93 ? -14.794 15.638 20.677 1.00 80.31 93 GLU A N 1
ATOM 750 C CA . GLU A 1 93 ? -13.507 16.259 20.325 1.00 80.31 93 GLU A CA 1
ATOM 751 C C . GLU A 1 93 ? -12.498 15.217 19.823 1.00 80.31 93 GLU A C 1
ATOM 753 O O . GLU A 1 93 ? -11.834 15.401 18.800 1.00 80.31 93 GLU A O 1
ATOM 758 N N . GLU A 1 94 ? -12.447 14.063 20.487 1.00 72.69 94 GLU A N 1
ATOM 759 C CA . GLU A 1 94 ? -11.632 12.922 20.058 1.00 72.69 94 GLU A CA 1
ATOM 760 C C . GLU A 1 94 ? -12.128 12.371 18.715 1.00 72.69 94 GLU A C 1
ATOM 762 O O . GLU A 1 94 ? -11.330 11.986 17.857 1.00 72.69 94 GLU A O 1
ATOM 767 N N . PHE A 1 95 ? -13.449 12.389 18.505 1.00 71.94 95 PHE A N 1
ATOM 768 C CA . PHE A 1 95 ? -14.060 12.018 17.232 1.00 71.94 95 PHE A CA 1
ATOM 769 C C . PHE A 1 95 ? -13.634 12.955 16.095 1.00 71.94 95 PHE A C 1
ATOM 771 O O . PHE A 1 95 ? -13.204 12.471 15.051 1.00 71.94 95 PHE A O 1
ATOM 778 N N . GLN A 1 96 ? -13.709 14.274 16.300 1.00 76.69 96 GLN A N 1
ATOM 779 C CA . GLN A 1 96 ? -13.294 15.260 15.295 1.00 76.69 96 GLN A CA 1
ATOM 780 C C . GLN A 1 96 ? -11.804 15.146 14.972 1.00 76.69 96 GLN A C 1
ATOM 782 O O . GLN A 1 96 ? -11.431 15.122 13.803 1.00 76.69 96 GLN A O 1
ATOM 787 N N . THR A 1 97 ? -10.960 14.973 15.990 1.00 80.69 97 THR A N 1
ATOM 788 C CA . THR A 1 97 ? -9.512 14.793 15.802 1.00 80.69 97 THR A CA 1
ATOM 789 C C . THR A 1 97 ? -9.209 13.539 14.976 1.00 80.69 97 THR A C 1
ATOM 791 O O . THR A 1 97 ? -8.380 13.562 14.065 1.00 80.69 97 THR A O 1
ATOM 794 N N . LEU A 1 98 ? -9.900 12.428 15.254 1.00 73.94 98 LEU A N 1
ATOM 795 C CA . LEU A 1 98 ? -9.742 11.195 14.486 1.00 73.94 98 LEU A CA 1
ATOM 796 C C . LEU A 1 98 ? -10.258 11.347 13.047 1.00 73.94 98 LEU A C 1
ATOM 798 O O . LEU A 1 98 ? -9.617 10.866 12.114 1.00 73.94 98 LEU A O 1
ATOM 802 N N . GLU A 1 99 ? -11.397 12.012 12.859 1.00 74.25 99 GLU A N 1
ATOM 803 C CA . GLU A 1 99 ? -11.974 12.292 11.542 1.00 74.25 99 GLU A CA 1
ATOM 804 C C . GLU A 1 99 ? -11.054 13.188 10.700 1.00 74.25 99 GLU A C 1
ATOM 806 O O . GLU A 1 99 ? -10.830 12.903 9.523 1.00 74.25 99 GLU A O 1
ATOM 811 N N . GLU A 1 100 ? -10.438 14.208 11.297 1.00 81.31 100 GLU A N 1
ATOM 812 C CA . GLU A 1 100 ? -9.434 15.048 10.642 1.00 81.31 100 GLU A CA 1
ATOM 813 C C . GLU A 1 100 ? -8.191 14.252 10.242 1.00 81.31 100 GLU A C 1
ATOM 815 O O . GLU A 1 100 ? -7.755 14.351 9.096 1.00 81.31 100 GLU A O 1
ATOM 820 N N . LEU A 1 101 ? -7.654 13.408 11.130 1.00 76.12 101 LEU A N 1
ATOM 821 C CA . LEU A 1 101 ? -6.512 12.541 10.816 1.00 76.12 101 LEU A CA 1
ATOM 822 C C . LEU A 1 101 ? -6.835 11.560 9.683 1.00 76.12 101 LEU A C 1
ATOM 824 O O . LEU A 1 101 ? -6.008 11.340 8.793 1.00 76.12 101 LEU A O 1
ATOM 828 N N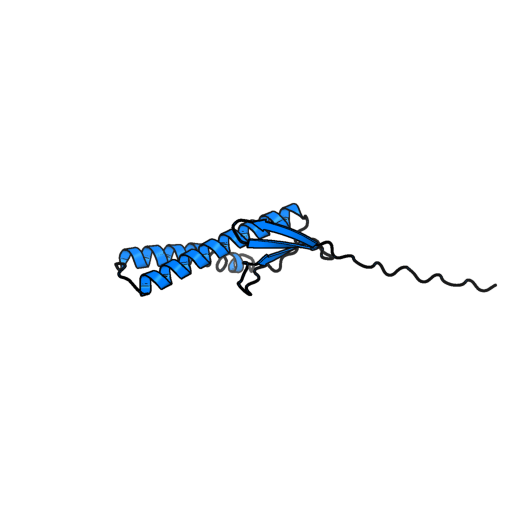 . ILE A 1 102 ? -8.045 10.997 9.675 1.00 70.00 102 ILE A N 1
ATOM 829 C CA . ILE A 1 102 ? -8.554 10.171 8.576 1.00 70.00 102 ILE A CA 1
ATOM 830 C C . ILE A 1 102 ? -8.594 10.988 7.287 1.00 70.00 102 ILE A C 1
ATOM 832 O O . ILE A 1 102 ? -8.015 10.572 6.285 1.00 70.00 102 ILE A O 1
ATOM 836 N N . ASN A 1 103 ? -9.221 12.159 7.300 1.00 70.88 103 ASN A N 1
ATOM 837 C CA . ASN A 1 103 ? -9.347 13.009 6.124 1.00 70.88 103 ASN A CA 1
ATOM 838 C C . ASN A 1 103 ? -7.972 13.423 5.582 1.00 70.88 103 ASN A C 1
ATOM 840 O O . ASN A 1 103 ? -7.703 13.229 4.401 1.00 70.88 103 ASN A O 1
ATOM 844 N N . GLN A 1 104 ? -7.049 13.864 6.432 1.00 74.88 104 GLN A N 1
ATOM 845 C CA . GLN A 1 104 ? -5.694 14.260 6.036 1.00 74.88 104 GLN A CA 1
ATOM 846 C C . GLN A 1 104 ? -4.851 13.090 5.510 1.00 74.88 104 GLN A C 1
ATOM 848 O O . GLN A 1 104 ? -4.045 13.267 4.599 1.00 74.88 104 GLN A O 1
ATOM 853 N N . THR A 1 105 ? -5.041 11.880 6.040 1.00 68.94 105 THR A N 1
ATOM 854 C CA . THR A 1 105 ? -4.280 10.695 5.608 1.00 68.94 105 THR A CA 1
ATOM 855 C C . THR A 1 105 ? -4.871 10.060 4.340 1.00 68.94 105 THR A C 1
ATOM 857 O O . THR A 1 105 ? -4.154 9.494 3.504 1.00 68.94 105 THR A O 1
ATOM 860 N N . LEU A 1 106 ? -6.193 10.141 4.163 1.00 62.22 106 LEU A N 1
ATOM 861 C CA . LEU A 1 106 ? -6.911 9.505 3.057 1.00 62.22 106 LEU A CA 1
ATOM 862 C C . LEU A 1 106 ? -7.117 10.420 1.846 1.00 62.22 106 LEU A C 1
ATOM 864 O O . LEU A 1 106 ? -7.073 9.912 0.723 1.00 62.22 106 LEU A O 1
ATOM 868 N N . LEU A 1 107 ? -7.260 11.735 2.034 1.00 63.25 107 LEU A N 1
ATOM 869 C CA . LEU A 1 107 ? -7.586 12.701 0.975 1.00 63.25 107 LEU A CA 1
ATOM 870 C C . LEU A 1 107 ? -6.429 13.404 0.232 1.00 63.25 107 LEU A C 1
ATOM 872 O O . LEU A 1 107 ? -6.762 14.124 -0.712 1.00 63.25 107 LEU A O 1
ATOM 876 N N . PRO A 1 108 ? -5.111 13.209 0.479 1.00 57.28 108 PRO A N 1
ATOM 877 C CA . PRO A 1 108 ? -4.093 14.034 -0.187 1.00 57.28 108 PRO A CA 1
ATOM 878 C C . PRO A 1 108 ? -3.957 13.785 -1.709 1.00 57.28 108 PRO A C 1
ATOM 880 O O . PRO A 1 108 ? -3.081 14.347 -2.353 1.00 57.28 108 PRO A O 1
ATOM 883 N N . ASN A 1 109 ? -4.840 12.983 -2.321 1.00 49.94 109 ASN A N 1
ATOM 884 C CA . ASN A 1 109 ? -4.884 12.742 -3.768 1.00 49.94 109 ASN A CA 1
ATOM 885 C C . ASN A 1 109 ? -6.038 13.460 -4.506 1.00 49.94 109 ASN A C 1
ATOM 887 O O . ASN A 1 109 ? -6.158 13.278 -5.719 1.00 49.94 109 AS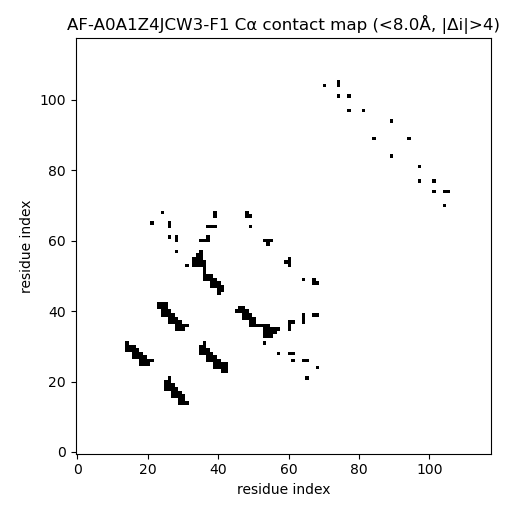N A O 1
ATOM 891 N N . LEU A 1 110 ? -6.898 14.234 -3.830 1.00 47.75 110 LEU A N 1
ATOM 892 C CA . LEU A 1 110 ? -7.944 15.008 -4.521 1.00 47.75 110 LEU A CA 1
ATOM 893 C C . LEU A 1 110 ? -7.416 16.346 -5.059 1.00 47.75 110 LEU A C 1
ATOM 895 O O . LEU A 1 110 ? -7.742 16.707 -6.186 1.00 47.75 110 LEU A O 1
ATOM 899 N N . GLU A 1 111 ? -6.529 17.022 -4.328 1.00 46.44 111 GLU A N 1
ATOM 900 C CA . GLU A 1 111 ? -5.986 18.327 -4.744 1.00 46.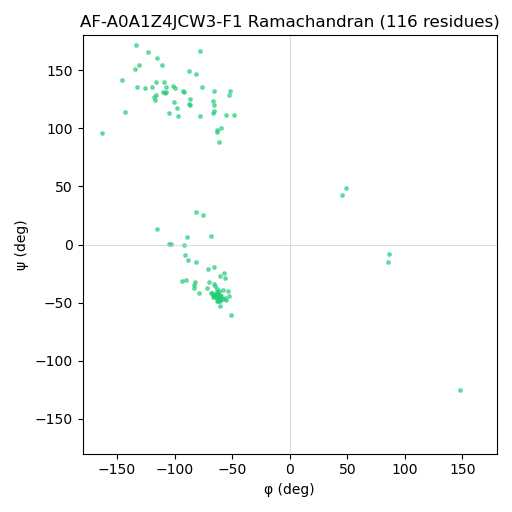44 111 GLU A CA 1
ATOM 901 C C . GLU A 1 111 ? -4.8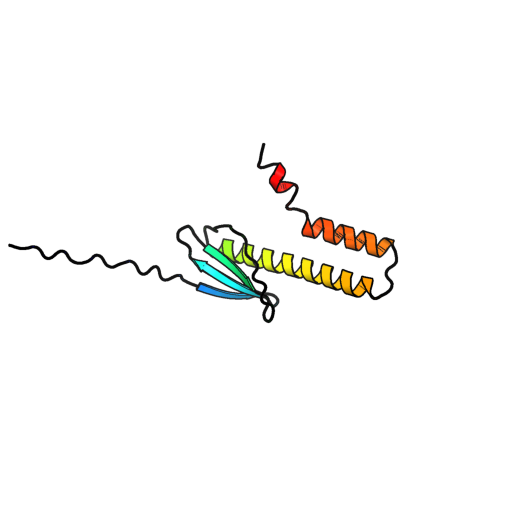06 18.195 -5.723 1.00 46.44 111 GLU A C 1
ATOM 903 O O . GLU A 1 111 ? -4.741 18.921 -6.712 1.00 46.44 111 GLU A O 1
ATOM 908 N N . ALA A 1 112 ? -3.958 17.170 -5.570 1.00 48.72 112 ALA A N 1
ATOM 909 C CA . ALA A 1 112 ? -2.848 16.916 -6.500 1.00 48.72 112 ALA A CA 1
ATOM 910 C C . ALA A 1 112 ? -3.299 16.526 -7.930 1.00 48.72 112 ALA A C 1
ATOM 912 O O . ALA A 1 112 ? -2.525 16.653 -8.876 1.00 48.72 112 ALA A O 1
ATOM 913 N N . ASN A 1 113 ? -4.548 16.071 -8.112 1.00 41.00 113 ASN A N 1
ATOM 914 C CA . ASN A 1 113 ? -5.128 15.776 -9.432 1.00 41.00 113 ASN A CA 1
ATOM 915 C C . ASN A 1 113 ? -5.800 16.989 -10.098 1.00 41.00 113 ASN A C 1
ATOM 917 O O . ASN A 1 113 ? -6.120 16.925 -11.287 1.00 41.00 113 ASN A O 1
ATOM 921 N N . LEU A 1 114 ? -6.039 18.076 -9.357 1.00 44.09 114 LEU A N 1
ATOM 922 C CA . LEU A 1 114 ? -6.628 19.300 -9.904 1.00 44.09 114 LEU A CA 1
ATOM 923 C C . LEU A 1 114 ? -5.555 20.265 -10.425 1.00 44.09 114 LEU A C 1
ATOM 925 O O . LEU A 1 114 ? -5.793 20.930 -11.428 1.00 44.09 114 LEU A O 1
ATOM 929 N N . GLU A 1 115 ? -4.353 20.267 -9.843 1.00 42.09 115 GLU A N 1
ATOM 930 C CA . GLU A 1 115 ? -3.246 21.120 -10.311 1.00 42.09 115 GLU A CA 1
ATOM 931 C C . GLU A 1 115 ? -2.471 20.553 -11.514 1.00 42.09 115 GLU A C 1
ATOM 933 O O . GLU A 1 115 ? -1.776 21.295 -12.197 1.00 42.09 115 GLU A O 1
ATOM 938 N N . GLN A 1 116 ? -2.620 19.265 -11.844 1.00 40.72 116 GLN A N 1
ATOM 939 C CA . GLN A 1 116 ? -2.034 18.670 -13.062 1.00 40.72 116 GLN A CA 1
ATOM 940 C C . GLN A 1 116 ? -2.952 18.760 -14.297 1.00 40.72 116 GLN A C 1
ATOM 942 O O . GLN A 1 116 ? -2.654 18.178 -15.340 1.00 40.72 116 GLN A O 1
ATOM 947 N N . ARG A 1 117 ? -4.089 19.460 -14.184 1.00 43.25 117 ARG A N 1
ATOM 948 C CA . ARG A 1 117 ? -5.071 19.664 -15.264 1.00 43.25 117 ARG A CA 1
ATOM 949 C C . ARG A 1 117 ? -5.217 21.126 -15.713 1.00 43.25 117 ARG A C 1
ATOM 951 O O . ARG A 1 117 ? -6.170 21.420 -16.435 1.00 43.25 117 ARG A O 1
ATOM 958 N N . VAL A 1 118 ? -4.292 22.007 -15.323 1.00 41.19 118 VAL A N 1
ATOM 959 C CA . VAL A 1 118 ? -4.198 23.394 -15.821 1.00 41.19 118 VAL A CA 1
ATOM 960 C C . VAL A 1 118 ? -2.971 23.549 -16.705 1.00 41.19 118 VAL A C 1
ATOM 962 O O . VAL A 1 118 ? -1.888 23.089 -16.283 1.00 41.19 118 VAL A O 1
#

pLDDT: mean 76.03, std 17.22, range [40.72, 95.25]